Protein AF-L1KIX7-F1 (afdb_monomer_lite)

Structure (mmCIF, N/CA/C/O backbone):
data_AF-L1KIX7-F1
#
_entry.id   AF-L1KIX7-F1
#
loop_
_atom_site.group_PDB
_atom_site.id
_atom_site.type_symbol
_atom_site.label_atom_id
_atom_site.label_alt_id
_atom_site.label_comp_id
_atom_site.label_asym_id
_atom_site.label_entity_id
_atom_site.label_seq_id
_atom_site.pdbx_PDB_ins_code
_atom_site.Cartn_x
_atom_site.Cartn_y
_atom_site.Cartn_z
_atom_site.occupancy
_atom_site.B_iso_or_equiv
_atom_site.auth_seq_id
_atom_site.auth_comp_id
_atom_site.auth_asym_id
_atom_site.auth_atom_id
_atom_site.pdbx_PDB_model_num
ATOM 1 N N . MET A 1 1 ? 10.578 -8.652 -1.843 1.00 57.62 1 MET A N 1
ATOM 2 C CA . MET A 1 1 ? 9.382 -7.784 -1.738 1.00 57.62 1 MET A CA 1
ATOM 3 C C . MET A 1 1 ? 9.238 -7.281 -0.306 1.00 57.62 1 MET A C 1
ATOM 5 O O . MET A 1 1 ? 8.841 -8.050 0.565 1.00 57.62 1 MET A O 1
ATOM 9 N N . ARG A 1 2 ? 9.640 -6.025 -0.055 1.00 63.72 2 ARG A N 1
ATOM 10 C CA . ARG A 1 2 ? 9.660 -5.374 1.274 1.00 63.72 2 ARG A CA 1
ATOM 11 C C . ARG A 1 2 ? 8.253 -5.237 1.891 1.00 63.72 2 ARG A C 1
ATOM 13 O O . ARG A 1 2 ? 8.102 -5.405 3.097 1.00 63.72 2 ARG A O 1
ATOM 20 N N . THR A 1 3 ? 7.220 -5.107 1.055 1.00 61.53 3 THR A N 1
ATOM 21 C CA . THR A 1 3 ? 5.787 -5.102 1.420 1.00 61.53 3 THR A CA 1
ATOM 22 C C . THR A 1 3 ? 5.344 -6.298 2.261 1.00 61.53 3 THR A C 1
ATOM 24 O O . THR A 1 3 ? 4.533 -6.149 3.171 1.00 61.53 3 THR A O 1
ATOM 27 N N . LYS A 1 4 ? 5.926 -7.482 2.040 1.00 71.31 4 LYS A N 1
ATOM 28 C CA . LYS A 1 4 ? 5.546 -8.718 2.745 1.00 71.31 4 LYS A CA 1
ATOM 29 C C . LYS A 1 4 ? 5.802 -8.664 4.260 1.00 71.31 4 LYS A C 1
ATOM 31 O O . LYS A 1 4 ? 5.223 -9.453 4.996 1.00 71.31 4 LYS A O 1
ATOM 36 N N . ARG A 1 5 ? 6.668 -7.750 4.717 1.00 81.62 5 ARG A N 1
ATOM 37 C CA . ARG A 1 5 ? 6.958 -7.523 6.143 1.00 81.62 5 ARG A CA 1
ATOM 38 C C . ARG A 1 5 ? 6.008 -6.522 6.804 1.00 81.62 5 ARG A C 1
ATOM 40 O O . ARG A 1 5 ? 5.875 -6.555 8.017 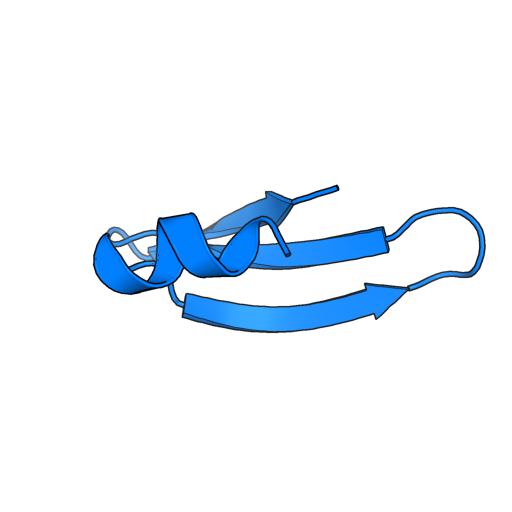1.00 81.62 5 ARG A O 1
ATOM 47 N N . LEU A 1 6 ? 5.360 -5.663 6.019 1.00 76.50 6 LEU A N 1
ATOM 48 C CA . LEU A 1 6 ? 4.524 -4.560 6.507 1.00 76.50 6 LEU A CA 1
ATOM 49 C C . LEU A 1 6 ? 3.033 -4.919 6.535 1.00 76.50 6 LEU A C 1
ATOM 51 O O . LEU A 1 6 ? 2.332 -4.521 7.457 1.00 76.50 6 LEU A O 1
ATOM 55 N N . VAL A 1 7 ? 2.566 -5.753 5.600 1.00 76.88 7 VAL A N 1
ATOM 56 C CA . VAL A 1 7 ? 1.191 -6.292 5.599 1.00 76.88 7 VAL A CA 1
ATOM 57 C C . VAL A 1 7 ? 0.782 -6.945 6.934 1.00 76.88 7 VAL A C 1
ATOM 59 O O . VAL A 1 7 ? -0.286 -6.612 7.441 1.00 76.88 7 VAL A O 1
ATOM 62 N N . PRO A 1 8 ? 1.590 -7.820 7.572 1.00 81.88 8 PRO A N 1
ATOM 63 C CA . PRO A 1 8 ? 1.220 -8.396 8.870 1.00 81.88 8 PRO A CA 1
ATOM 64 C C . PRO A 1 8 ? 1.244 -7.392 10.038 1.00 81.88 8 PRO A C 1
ATOM 66 O O . PRO A 1 8 ? 0.753 -7.722 11.111 1.00 81.88 8 PRO A O 1
ATOM 69 N N . LEU A 1 9 ? 1.797 -6.189 9.847 1.00 84.94 9 LEU A N 1
ATOM 70 C CA . LEU A 1 9 ? 1.781 -5.098 10.831 1.00 84.94 9 LEU A CA 1
ATOM 71 C C . LEU A 1 9 ? 0.582 -4.151 10.638 1.00 84.94 9 LEU A C 1
ATOM 73 O O . LEU A 1 9 ? 0.477 -3.154 11.343 1.00 84.94 9 LEU A O 1
ATOM 77 N N . GLY A 1 10 ? -0.311 -4.454 9.689 1.00 80.94 10 GLY A N 1
ATOM 78 C CA . GLY A 1 10 ? -1.505 -3.658 9.399 1.00 80.94 10 GLY A CA 1
ATOM 79 C C . GLY A 1 10 ? -1.348 -2.655 8.256 1.00 80.94 10 GLY A C 1
ATOM 80 O O . GLY A 1 10 ? -2.303 -1.947 7.958 1.00 80.94 10 GLY A O 1
ATOM 81 N N . ALA A 1 11 ? -0.193 -2.602 7.586 1.00 82.44 11 ALA A N 1
ATOM 82 C CA . ALA A 1 11 ? -0.005 -1.694 6.460 1.00 82.44 11 ALA A CA 1
ATOM 83 C C . ALA A 1 11 ? -0.681 -2.214 5.180 1.00 82.44 11 ALA A C 1
ATOM 85 O O . ALA A 1 11 ? -0.582 -3.400 4.845 1.00 82.44 11 ALA A O 1
ATOM 86 N N . VAL A 1 12 ? -1.307 -1.319 4.414 1.00 85.25 12 VAL A N 1
ATOM 87 C CA . VAL A 1 12 ? -2.024 -1.666 3.176 1.00 85.25 12 VAL A CA 1
ATOM 88 C C . VAL A 1 12 ? -1.207 -1.261 1.956 1.00 85.25 12 VAL A C 1
ATOM 90 O O . VAL A 1 12 ? -0.783 -0.116 1.835 1.00 85.25 12 VAL A O 1
ATOM 93 N N . HIS A 1 13 ? -1.010 -2.205 1.033 1.00 79.88 13 HIS A N 1
ATOM 94 C CA . HIS A 1 13 ? -0.402 -1.936 -0.268 1.00 79.88 13 HIS A CA 1
ATOM 95 C C . HIS A 1 13 ? -1.441 -1.372 -1.236 1.00 79.88 13 HIS A C 1
ATOM 97 O O . HIS A 1 13 ? -2.419 -2.053 -1.544 1.00 79.88 13 HIS A O 1
ATOM 103 N N . VAL A 1 14 ? -1.215 -0.154 -1.730 1.00 77.56 14 VAL A N 1
ATOM 104 C CA . VAL A 1 14 ? -2.181 0.544 -2.589 1.00 77.56 14 VAL A CA 1
ATOM 105 C C . VAL A 1 14 ? -1.962 0.188 -4.060 1.00 77.56 14 VAL A C 1
ATOM 107 O O . VAL A 1 14 ? -2.854 -0.334 -4.727 1.00 77.56 14 VAL A O 1
ATOM 110 N N . ARG A 1 15 ? -0.764 0.461 -4.579 1.00 75.94 15 ARG A N 1
ATOM 111 C CA . ARG A 1 15 ? -0.309 0.084 -5.925 1.00 75.94 15 ARG A CA 1
ATOM 112 C C . ARG A 1 15 ? 1.210 0.170 -5.970 1.00 75.94 15 ARG A C 1
ATOM 114 O O . ARG A 1 15 ? 1.805 0.803 -5.117 1.00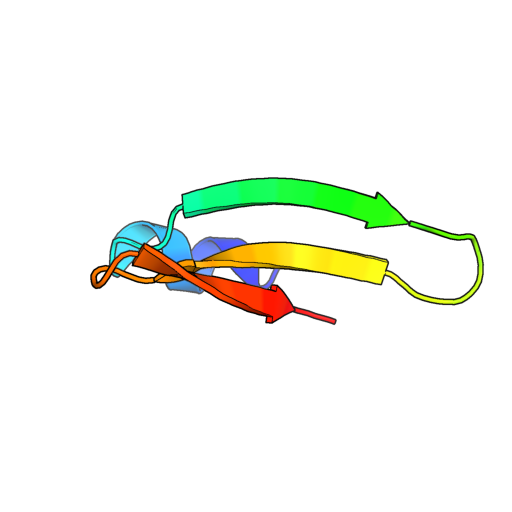 75.94 15 ARG A O 1
ATOM 121 N N . THR A 1 16 ? 1.839 -0.397 -6.986 1.00 76.56 16 THR A N 1
ATOM 122 C CA . THR A 1 16 ? 3.246 -0.106 -7.284 1.00 76.56 16 THR A CA 1
ATOM 123 C C . THR A 1 16 ? 3.282 0.911 -8.417 1.00 76.56 16 THR A C 1
ATOM 125 O O . THR A 1 16 ? 2.711 0.656 -9.477 1.00 76.56 16 THR A O 1
ATOM 128 N N . LEU A 1 17 ? 3.893 2.071 -8.184 1.00 75.44 17 LEU A N 1
ATOM 129 C CA 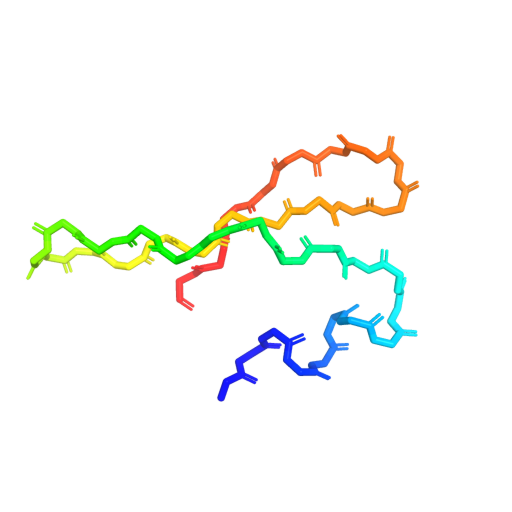. LEU A 1 17 ? 4.169 3.074 -9.207 1.00 75.44 17 LEU A CA 1
ATOM 130 C C . LEU A 1 17 ? 5.616 2.902 -9.661 1.00 75.44 17 LEU A C 1
ATOM 132 O O . LEU A 1 17 ? 6.529 2.867 -8.840 1.00 75.44 17 LEU A O 1
ATOM 136 N N . TYR A 1 18 ? 5.811 2.768 -10.967 1.00 76.56 18 TYR A N 1
ATOM 137 C CA . TYR A 1 18 ? 7.131 2.660 -11.572 1.00 76.56 18 TYR A CA 1
ATOM 138 C C . TYR A 1 18 ? 7.220 3.656 -12.720 1.00 76.56 18 TYR A C 1
ATOM 140 O O . TYR A 1 18 ? 6.464 3.536 -13.683 1.00 76.56 18 TYR A O 1
ATOM 148 N N . ASP A 1 19 ? 8.124 4.627 -12.601 1.00 77.88 19 ASP A N 1
ATOM 149 C CA . ASP A 1 19 ? 8.316 5.689 -13.603 1.00 77.88 19 ASP A CA 1
ATOM 150 C C . ASP A 1 19 ? 9.513 5.407 -14.534 1.00 77.88 19 ASP A C 1
ATOM 152 O O . ASP A 1 19 ? 9.980 6.265 -15.272 1.00 77.88 19 ASP A O 1
ATOM 156 N N . GLY A 1 20 ? 10.061 4.187 -14.504 1.00 72.00 20 GLY A N 1
ATOM 157 C CA . GLY A 1 20 ? 11.220 3.794 -15.315 1.00 72.00 20 GLY A CA 1
ATOM 158 C C . GLY A 1 20 ? 12.579 4.135 -14.696 1.00 72.00 20 GLY A C 1
ATOM 159 O O . GLY A 1 20 ? 13.555 3.456 -15.007 1.00 72.00 20 GLY A O 1
ATOM 160 N N . ASN A 1 21 ? 12.640 5.113 -13.787 1.00 70.50 21 ASN A N 1
ATOM 161 C CA . ASN A 1 21 ? 13.839 5.446 -13.005 1.00 70.50 21 ASN A CA 1
ATOM 162 C C . ASN A 1 21 ? 13.693 5.074 -11.522 1.00 70.50 21 ASN A C 1
ATOM 164 O O . ASN A 1 21 ? 14.607 4.495 -10.942 1.00 70.50 21 ASN A O 1
ATOM 168 N N . ASP A 1 22 ? 12.514 5.325 -10.949 1.00 65.12 22 ASP A N 1
ATOM 169 C CA . ASP A 1 22 ? 12.210 5.084 -9.540 1.00 65.12 22 ASP A CA 1
ATOM 170 C C . ASP A 1 22 ? 10.952 4.221 -9.396 1.00 65.12 22 ASP A C 1
ATOM 172 O O . ASP A 1 22 ? 9.976 4.352 -10.149 1.00 65.12 22 ASP A O 1
ATOM 176 N N . ALA A 1 23 ? 10.985 3.317 -8.417 1.00 71.56 23 ALA A N 1
ATOM 177 C CA . ALA A 1 23 ? 9.815 2.593 -7.952 1.00 71.56 23 ALA A CA 1
ATOM 178 C C . ALA A 1 23 ? 9.364 3.231 -6.637 1.00 71.56 23 ALA A C 1
ATOM 180 O O . ALA A 1 23 ? 10.096 3.189 -5.658 1.00 71.56 23 ALA A O 1
ATOM 181 N N . CYS A 1 24 ? 8.155 3.790 -6.589 1.00 82.31 24 CYS A N 1
ATOM 182 C CA . CYS A 1 24 ? 7.494 4.034 -5.310 1.00 82.31 24 CYS A CA 1
ATOM 183 C C . CYS A 1 24 ? 6.361 3.026 -5.164 1.00 82.31 24 CYS A C 1
ATOM 185 O O . CYS A 1 24 ? 5.448 2.932 -5.987 1.00 82.31 24 CYS A O 1
ATOM 187 N N . ILE A 1 25 ? 6.395 2.284 -4.068 1.00 82.69 25 ILE A N 1
ATOM 188 C CA . ILE A 1 25 ? 5.265 1.496 -3.610 1.00 82.69 25 ILE A CA 1
ATOM 189 C C . ILE A 1 25 ? 4.538 2.305 -2.527 1.00 82.69 25 ILE A C 1
ATOM 191 O O . ILE A 1 25 ? 4.990 2.288 -1.378 1.00 82.69 25 ILE A O 1
ATOM 195 N N . PRO A 1 26 ? 3.444 3.018 -2.855 1.00 81.81 26 PRO A N 1
ATOM 196 C CA . PRO A 1 26 ? 2.599 3.651 -1.852 1.00 81.81 26 PRO A CA 1
ATOM 197 C C . PRO A 1 26 ? 1.993 2.622 -0.893 1.00 81.81 26 PRO A C 1
ATOM 199 O O . PRO A 1 26 ? 1.376 1.624 -1.296 1.00 81.81 26 PRO A O 1
ATOM 202 N N . MET A 1 27 ? 2.166 2.908 0.392 1.00 85.31 27 MET A N 1
ATOM 203 C CA . MET A 1 27 ? 1.652 2.163 1.530 1.00 85.31 27 MET A CA 1
ATOM 204 C C . MET A 1 27 ? 0.891 3.110 2.454 1.00 85.31 27 MET A C 1
ATOM 206 O O . MET A 1 27 ? 1.270 4.269 2.610 1.00 85.31 27 MET A O 1
ATOM 210 N N . LEU A 1 28 ? -0.145 2.585 3.101 1.00 86.06 28 LEU A N 1
ATOM 21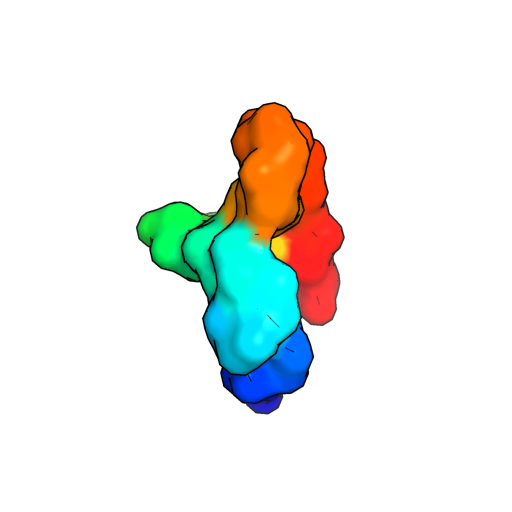1 C CA . LEU A 1 28 ? -0.797 3.239 4.233 1.00 86.06 28 LEU A CA 1
ATOM 212 C C . LEU A 1 28 ? -0.384 2.531 5.519 1.00 86.06 28 LEU A C 1
ATOM 214 O O . LEU A 1 28 ? -0.383 1.296 5.557 1.00 86.06 28 LEU A O 1
ATOM 218 N N . ASP A 1 29 ? -0.020 3.291 6.548 1.00 84.25 29 ASP A N 1
ATOM 219 C CA . ASP A 1 29 ? 0.166 2.752 7.896 1.00 84.25 29 ASP A CA 1
ATOM 220 C C . ASP A 1 29 ? -1.185 2.504 8.601 1.00 84.25 29 ASP A C 1
ATOM 222 O O . ASP A 1 29 ? -2.261 2.671 8.022 1.00 84.25 29 ASP A O 1
ATOM 226 N N . ILE A 1 30 ? -1.131 2.074 9.863 1.00 85.12 30 ILE A N 1
ATOM 227 C CA . ILE A 1 30 ? -2.330 1.798 10.667 1.00 85.12 30 ILE A CA 1
ATOM 228 C C . ILE A 1 30 ? -3.100 3.066 11.079 1.00 85.12 30 ILE A C 1
ATOM 230 O O . ILE A 1 30 ? -4.279 2.987 11.415 1.00 85.12 30 ILE A O 1
ATOM 234 N N . GLU A 1 31 ? -2.452 4.228 11.049 1.00 92.19 31 GLU A N 1
ATOM 235 C CA . GLU A 1 31 ? -3.042 5.5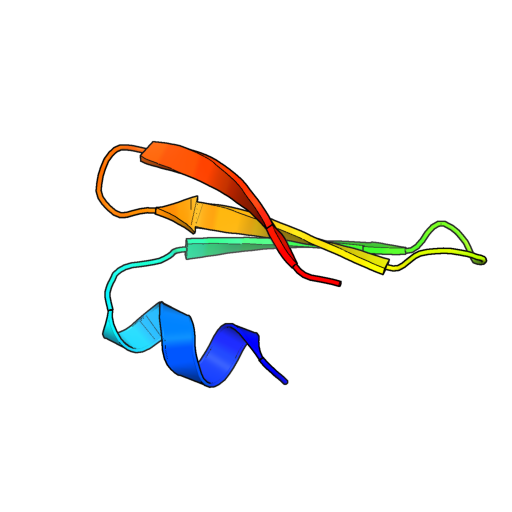36 11.342 1.00 92.19 31 GLU A CA 1
ATOM 236 C C . GLU A 1 31 ? -3.638 6.187 10.076 1.00 92.19 31 GLU A C 1
ATOM 238 O O . GLU A 1 31 ? -4.354 7.183 10.168 1.00 92.19 31 GLU A O 1
ATOM 243 N N . GLY A 1 32 ? -3.402 5.592 8.901 1.00 85.75 32 GLY A N 1
ATOM 244 C CA . GLY A 1 32 ? -3.858 6.076 7.601 1.00 85.75 32 GLY A CA 1
ATOM 245 C C . GLY A 1 32 ? -2.900 7.062 6.931 1.00 85.75 32 GLY A C 1
ATOM 246 O O . GLY A 1 32 ? -3.303 7.725 5.976 1.00 85.75 32 GLY A O 1
ATOM 247 N N . ASN A 1 33 ? -1.652 7.172 7.395 1.00 87.56 33 ASN A N 1
ATOM 248 C CA . ASN A 1 33 ? -0.655 8.025 6.755 1.00 87.56 33 ASN A CA 1
ATOM 249 C C . ASN A 1 33 ? -0.036 7.329 5.545 1.00 87.56 33 ASN A C 1
ATOM 251 O O . ASN A 1 33 ? 0.295 6.141 5.583 1.00 87.56 33 ASN A O 1
ATOM 255 N N . GLU A 1 34 ? 0.160 8.098 4.477 1.00 88.06 34 GLU A N 1
ATOM 256 C CA . GLU A 1 34 ? 0.709 7.599 3.222 1.00 88.06 34 GLU A CA 1
ATOM 257 C C . GLU A 1 34 ? 2.238 7.732 3.194 1.00 88.06 34 GLU A C 1
ATOM 259 O O . GLU A 1 34 ? 2.789 8.801 3.468 1.00 88.06 34 GLU A O 1
ATOM 264 N N . PHE A 1 35 ? 2.933 6.647 2.848 1.00 86.56 35 PHE A N 1
ATOM 265 C CA . PHE A 1 35 ? 4.386 6.633 2.669 1.00 86.56 35 PHE A CA 1
ATOM 266 C C . PHE A 1 35 ? 4.808 5.757 1.481 1.00 86.56 35 PHE A C 1
ATOM 268 O O . PHE A 1 35 ? 4.129 4.798 1.118 1.00 86.56 35 PHE A O 1
ATOM 275 N N . CYS A 1 36 ? 5.956 6.073 0.876 1.00 83.44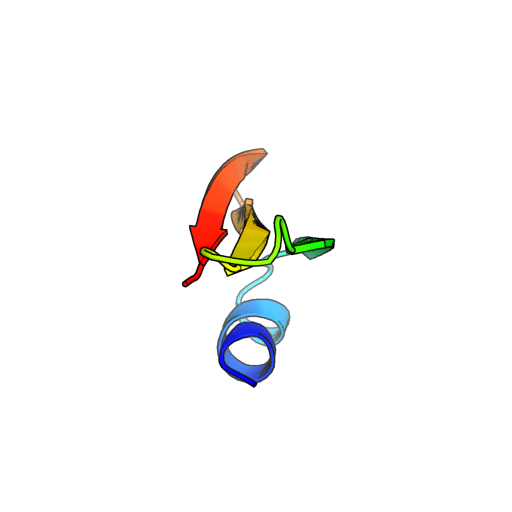 36 CYS A N 1
ATOM 276 C CA . CYS A 1 36 ? 6.540 5.313 -0.234 1.00 83.44 36 CYS A CA 1
ATOM 277 C C . CYS A 1 36 ? 7.611 4.335 0.269 1.00 83.44 36 CYS A C 1
ATOM 279 O O . CYS A 1 36 ? 8.479 4.713 1.056 1.00 83.44 36 CYS A O 1
ATOM 281 N N . LEU A 1 37 ? 7.601 3.100 -0.240 1.00 79.62 37 LEU A N 1
ATOM 282 C CA . LEU A 1 37 ? 8.770 2.215 -0.207 1.00 79.62 37 LEU A CA 1
ATOM 283 C C . LEU A 1 37 ? 9.487 2.251 -1.559 1.00 79.62 37 LEU A C 1
ATOM 285 O O . LEU A 1 37 ? 8.837 2.060 -2.587 1.00 79.62 37 LEU A O 1
ATOM 289 N N . ASP A 1 38 ? 10.804 2.424 -1.507 1.00 71.06 38 ASP A N 1
ATOM 290 C CA . ASP A 1 38 ? 11.752 2.168 -2.600 1.00 71.06 38 ASP A CA 1
ATOM 291 C C . ASP A 1 38 ? 12.000 0.655 -2.790 1.00 71.06 38 ASP A C 1
ATOM 293 O O . ASP A 1 38 ? 12.102 -0.077 -1.761 1.00 71.06 38 ASP A O 1
#

pLDDT: mean 78.56, std 7.73, range [57.62, 92.19]

Organism: NCBI:txid698759

Foldseek 3Di:
DVVVVQVVQVKDFDDWDDPPPDIWTWIAHPVRDIDTDD

Secondary structure (DSSP, 8-state):
-GGGGTGGGT-EE---EE-SS-EEEEEE-TT--EEEE-

Radius of gyration: 9.93 Å; chains: 1; bounding box: 18×17×27 Å

Sequence (38 aa):
MRTKRLVPLGAVHVRTLYDGNDACIPMLDIEGNEFCLD